Protein AF-A0A534NAH8-F1 (afdb_monomer_lite)

Secondary structure (DSSP, 8-state):
------TT--HHHHHHHHHHHHHHHHHH-TTS-----TTS--TTGGGTTSSPPEEPTTT--EE--EEETTTTEEES--

Foldseek 3Di:
DDQDPPPPDDPQQVVLAVVQLVVVCCVQCVPVPFDADPVGDGQSCQQVPPPPFDQDPVPRHTYTFGQDPVVNDGHPPD

Radius of gyration: 12.81 Å; chains: 1; bounding box: 29×28×32 Å

Structure (mmCIF, N/CA/C/O backbone):
data_AF-A0A534NAH8-F1
#
_entry.id   AF-A0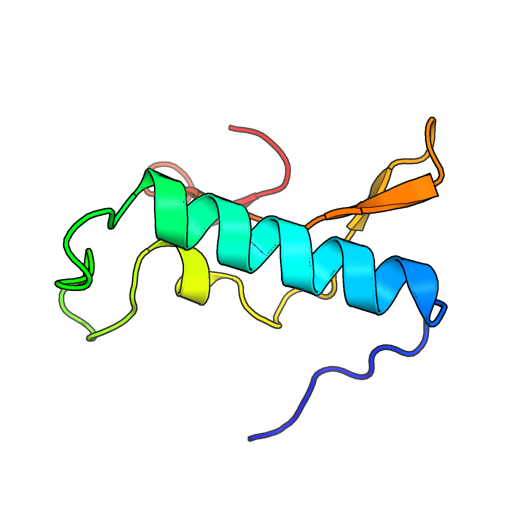A534NAH8-F1
#
loop_
_atom_site.group_PDB
_atom_site.id
_atom_site.type_symbol
_atom_site.label_atom_id
_atom_site.label_alt_id
_atom_site.label_comp_id
_atom_site.label_asym_id
_atom_site.label_entity_id
_atom_site.label_seq_id
_atom_site.pdbx_PDB_ins_code
_atom_site.Cartn_x
_atom_site.Cartn_y
_atom_site.Cartn_z
_atom_site.occupancy
_atom_site.B_iso_or_equiv
_atom_site.auth_seq_id
_atom_site.auth_comp_id
_atom_site.auth_asym_id
_atom_site.auth_atom_id
_atom_site.pdbx_PDB_model_num
ATOM 1 N N . MET A 1 1 ? 14.508 11.821 12.077 1.00 36.12 1 MET A N 1
ATOM 2 C CA . MET A 1 1 ? 13.755 10.872 11.236 1.00 36.12 1 MET A CA 1
ATOM 3 C C . MET A 1 1 ? 14.758 9.969 10.531 1.00 36.12 1 MET A C 1
ATOM 5 O O . MET A 1 1 ? 15.625 10.493 9.848 1.00 36.12 1 MET A O 1
ATOM 9 N N . SER A 1 2 ? 14.719 8.655 10.756 1.00 36.62 2 SER A N 1
ATOM 10 C CA . SER A 1 2 ? 15.569 7.694 10.039 1.00 36.62 2 SER A CA 1
ATOM 11 C C . SER A 1 2 ? 14.713 7.068 8.949 1.00 36.62 2 SER A C 1
ATOM 13 O O . SER A 1 2 ? 13.853 6.251 9.263 1.00 36.62 2 SER A O 1
ATOM 15 N N . ALA A 1 3 ? 14.901 7.482 7.696 1.00 44.59 3 ALA A N 1
ATOM 16 C CA . ALA A 1 3 ? 14.289 6.795 6.566 1.00 44.59 3 ALA A CA 1
ATOM 17 C C . ALA A 1 3 ? 14.811 5.351 6.565 1.00 44.59 3 ALA A C 1
ATOM 19 O O . ALA A 1 3 ? 16.027 5.134 6.583 1.00 44.59 3 ALA A O 1
ATOM 20 N N . ALA A 1 4 ? 13.915 4.363 6.602 1.00 50.44 4 ALA A N 1
ATOM 21 C CA . ALA A 1 4 ? 14.308 2.997 6.293 1.00 50.44 4 ALA A CA 1
ATOM 22 C C . ALA A 1 4 ? 14.964 3.020 4.900 1.00 50.44 4 ALA A C 1
ATOM 24 O O . ALA A 1 4 ? 14.457 3.701 4.004 1.00 50.44 4 ALA A O 1
ATOM 25 N N . PRO A 1 5 ? 16.116 2.366 4.695 1.00 50.31 5 PRO A N 1
ATOM 26 C CA . PRO A 1 5 ? 16.800 2.464 3.420 1.00 50.31 5 PRO A CA 1
ATOM 27 C C . PRO A 1 5 ? 15.900 1.870 2.328 1.00 50.31 5 PRO A C 1
ATOM 29 O O . PRO A 1 5 ? 15.651 0.664 2.322 1.00 50.31 5 PRO A O 1
ATOM 32 N N . PHE A 1 6 ? 15.467 2.709 1.379 1.00 57.59 6 PHE A N 1
ATOM 33 C CA . PHE A 1 6 ? 14.840 2.364 0.089 1.00 57.59 6 PHE A CA 1
ATOM 34 C C . PHE A 1 6 ? 15.792 1.552 -0.824 1.00 57.59 6 PHE A C 1
ATOM 36 O O . PHE A 1 6 ? 15.860 1.725 -2.033 1.00 57.59 6 PHE A O 1
ATOM 43 N N . SER A 1 7 ? 16.604 0.664 -0.253 1.00 59.12 7 SER A N 1
ATOM 44 C CA . SER A 1 7 ? 17.708 -0.029 -0.921 1.00 59.12 7 SER A CA 1
ATOM 45 C C . SER A 1 7 ? 17.248 -1.102 -1.920 1.00 59.12 7 SER A C 1
ATOM 47 O O . SER A 1 7 ? 18.095 -1.752 -2.530 1.00 59.12 7 SER A O 1
ATOM 49 N N . ARG A 1 8 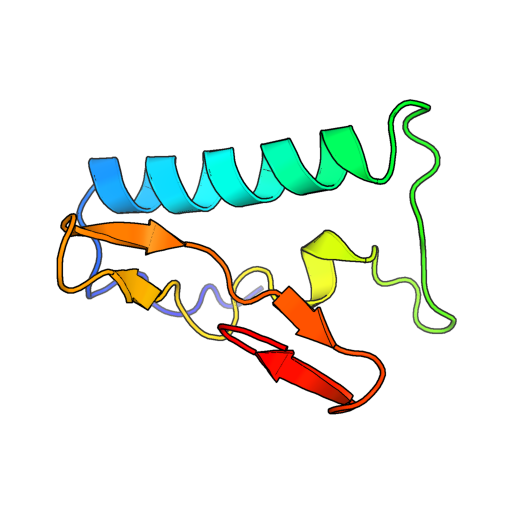? 15.940 -1.345 -2.066 1.00 69.62 8 ARG A N 1
ATOM 50 C CA . ARG A 1 8 ? 15.388 -2.403 -2.934 1.00 69.62 8 ARG A CA 1
ATOM 51 C C . ARG A 1 8 ? 14.382 -1.908 -3.972 1.00 69.62 8 ARG A C 1
ATOM 53 O O . ARG A 1 8 ? 13.832 -2.734 -4.691 1.00 69.62 8 ARG A O 1
ATOM 60 N N . THR A 1 9 ? 14.157 -0.603 -4.056 1.00 82.56 9 THR A N 1
ATOM 61 C CA . THR A 1 9 ? 13.223 0.011 -5.000 1.00 82.56 9 THR A CA 1
ATOM 62 C C . THR A 1 9 ? 13.980 0.889 -5.988 1.00 82.56 9 THR A C 1
ATOM 64 O O . THR A 1 9 ? 14.948 1.566 -5.639 1.00 82.56 9 THR A O 1
ATOM 67 N N . ASN A 1 10 ? 13.571 0.856 -7.254 1.00 91.19 10 ASN A N 1
ATOM 68 C CA . ASN A 1 10 ? 14.041 1.817 -8.247 1.00 91.19 10 ASN A CA 1
ATOM 69 C C . ASN A 1 10 ? 13.246 3.138 -8.145 1.00 91.19 10 ASN A C 1
ATOM 71 O O . ASN A 1 10 ? 12.314 3.266 -7.353 1.00 91.19 10 ASN A O 1
ATOM 75 N N . VAL A 1 11 ? 13.615 4.141 -8.948 1.00 91.75 11 VAL A N 1
ATOM 76 C CA . VAL A 1 11 ? 12.961 5.463 -8.916 1.00 91.75 11 VAL A CA 1
ATOM 77 C C . VAL A 1 11 ? 11.462 5.378 -9.225 1.00 91.75 11 VAL A C 1
ATOM 79 O O . VAL A 1 11 ? 10.681 6.055 -8.562 1.00 91.75 11 VAL A O 1
ATOM 82 N N . ALA A 1 12 ? 11.055 4.536 -10.181 1.00 93.38 12 ALA A N 1
ATOM 83 C CA . ALA A 1 12 ? 9.641 4.345 -10.502 1.00 93.38 12 ALA A CA 1
ATOM 84 C C . ALA A 1 12 ? 8.890 3.738 -9.311 1.00 93.38 12 ALA A C 1
ATOM 86 O O . ALA A 1 12 ? 7.865 4.264 -8.906 1.00 93.38 12 ALA A O 1
ATOM 87 N N . GLN A 1 13 ? 9.470 2.732 -8.661 1.00 93.56 13 GLN A N 1
ATOM 88 C CA . GLN A 1 13 ? 8.901 2.097 -7.470 1.00 93.56 13 GLN A CA 1
ATOM 89 C C . GLN A 1 13 ? 8.805 3.043 -6.265 1.00 93.56 13 GLN A C 1
ATOM 91 O O . GLN A 1 13 ? 7.859 2.970 -5.489 1.00 93.56 13 GLN A O 1
ATOM 96 N N . ASN A 1 14 ? 9.742 3.979 -6.107 1.00 90.69 14 ASN A N 1
ATOM 97 C CA . ASN A 1 14 ? 9.599 5.020 -5.085 1.00 90.69 14 ASN A CA 1
ATOM 98 C C . ASN A 1 14 ? 8.417 5.946 -5.390 1.00 90.69 14 ASN A C 1
ATOM 100 O O . ASN A 1 14 ? 7.677 6.313 -4.481 1.00 90.69 14 ASN A O 1
ATOM 104 N N . PHE A 1 15 ? 8.233 6.306 -6.663 1.00 93.69 15 PHE A N 1
ATOM 105 C CA . PHE A 1 15 ? 7.105 7.128 -7.087 1.00 93.69 15 PHE A CA 1
ATOM 106 C C . PHE A 1 15 ? 5.770 6.387 -6.948 1.00 93.69 15 PHE A C 1
ATOM 108 O O . PHE A 1 15 ? 4.792 6.981 -6.517 1.00 93.69 15 PHE A O 1
ATOM 115 N N . GLU A 1 16 ? 5.736 5.092 -7.259 1.00 94.94 16 GLU A N 1
ATOM 116 C CA . GLU A 1 16 ? 4.568 4.221 -7.085 1.00 94.94 16 GLU A CA 1
ATOM 117 C C . GLU A 1 16 ? 4.151 4.111 -5.616 1.00 94.94 16 GLU A C 1
ATOM 119 O O . GLU A 1 16 ? 2.972 4.265 -5.304 1.00 94.94 16 GLU A O 1
ATOM 124 N N . HIS A 1 17 ? 5.111 3.919 -4.704 1.00 92.19 17 HIS A N 1
ATOM 125 C CA . HIS A 1 17 ? 4.817 3.935 -3.272 1.00 92.19 17 HIS A CA 1
ATOM 126 C C . HIS A 1 17 ? 4.234 5.293 -2.873 1.00 92.19 17 HIS A C 1
ATOM 128 O O . HIS A 1 17 ? 3.128 5.332 -2.337 1.00 92.19 17 HIS A O 1
ATOM 134 N N . PHE A 1 18 ? 4.916 6.389 -3.211 1.00 92.56 18 PHE A N 1
ATOM 135 C CA . PHE A 1 18 ? 4.451 7.740 -2.898 1.00 92.56 18 PHE A CA 1
ATOM 136 C C . PHE A 1 18 ? 3.029 7.989 -3.416 1.00 92.56 18 PHE A C 1
ATOM 138 O O . PHE A 1 18 ? 2.135 8.269 -2.631 1.00 92.56 18 PHE A O 1
ATOM 145 N N . ILE A 1 19 ? 2.769 7.781 -4.710 1.00 94.44 19 ILE A N 1
ATOM 146 C CA . ILE A 1 19 ? 1.440 8.040 -5.273 1.00 94.44 19 ILE A CA 1
ATOM 147 C C . ILE A 1 19 ? 0.369 7.116 -4.685 1.00 94.44 19 ILE A C 1
ATOM 149 O O . ILE A 1 19 ? -0.774 7.540 -4.544 1.00 94.44 19 ILE A O 1
ATOM 153 N N . SER A 1 20 ? 0.708 5.872 -4.319 1.00 92.44 20 SER A N 1
ATOM 154 C CA . SER A 1 20 ? -0.245 4.964 -3.667 1.00 92.44 20 SER A CA 1
ATOM 155 C C . SER A 1 20 ? -0.666 5.456 -2.280 1.00 92.44 20 SER A C 1
ATOM 157 O O . SER A 1 20 ? -1.846 5.361 -1.954 1.00 92.44 20 SER A O 1
ATOM 159 N N . HIS A 1 21 ? 0.275 6.015 -1.514 1.00 92.62 21 HIS A N 1
ATOM 160 C CA . HIS A 1 21 ? 0.041 6.613 -0.201 1.00 92.62 21 HIS A CA 1
ATOM 161 C C . HIS A 1 21 ? -0.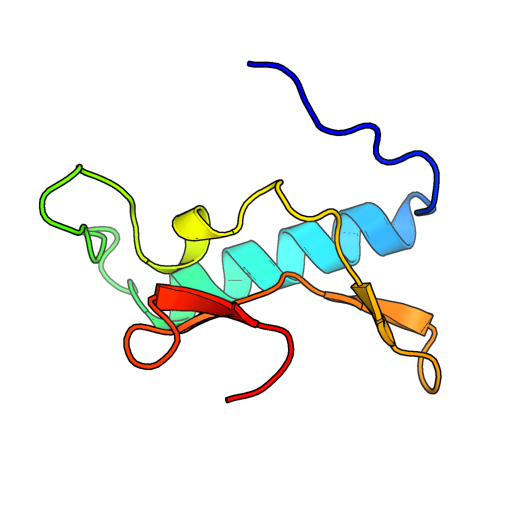834 7.866 -0.322 1.00 92.62 21 HIS A C 1
ATOM 163 O O . HIS A 1 21 ? -1.934 7.889 0.217 1.00 92.62 21 HIS A O 1
ATOM 169 N N . GLU A 1 22 ? -0.440 8.822 -1.161 1.00 92.06 22 GLU A N 1
ATOM 170 C CA . GLU A 1 22 ? -1.192 10.071 -1.361 1.00 92.06 22 GLU A CA 1
ATOM 171 C C . GLU A 1 22 ? -2.605 9.817 -1.916 1.00 92.06 22 GLU A C 1
ATOM 173 O O . GLU A 1 22 ? -3.568 10.504 -1.585 1.00 92.06 22 GLU A O 1
ATOM 178 N N . THR A 1 23 ? -2.766 8.797 -2.769 1.00 91.75 23 THR A N 1
ATOM 179 C CA . THR A 1 23 ? -4.092 8.419 -3.283 1.00 91.75 23 THR A CA 1
ATOM 180 C C . THR A 1 23 ? -4.990 7.880 -2.173 1.00 91.75 23 THR A C 1
ATOM 182 O O . THR A 1 23 ? -6.201 8.074 -2.233 1.00 91.75 23 THR A O 1
ATOM 185 N N . ARG A 1 24 ? -4.436 7.173 -1.183 1.00 89.81 24 ARG A N 1
ATOM 186 C CA . ARG A 1 24 ? -5.213 6.660 -0.051 1.00 89.81 24 ARG A CA 1
ATOM 187 C C . ARG A 1 24 ? -5.645 7.778 0.879 1.00 89.81 24 ARG A C 1
ATOM 189 O O . ARG A 1 24 ? -6.842 7.856 1.136 1.00 89.81 24 ARG A O 1
ATOM 196 N N . GLU A 1 25 ? -4.728 8.676 1.221 1.00 90.00 25 GLU A N 1
ATOM 197 C CA . GLU A 1 25 ? -5.042 9.878 1.997 1.00 90.00 25 GLU A CA 1
ATOM 198 C C . GLU A 1 25 ? -6.159 10.687 1.330 1.00 90.00 25 GLU A C 1
ATOM 200 O O . GLU A 1 25 ? -7.159 11.017 1.954 1.00 90.00 25 GLU A O 1
ATOM 205 N N . ALA A 1 26 ? -6.076 10.911 0.014 1.00 89.56 26 ALA A N 1
ATOM 206 C CA . ALA A 1 26 ? -7.119 11.631 -0.717 1.00 89.56 26 ALA A CA 1
ATOM 207 C C . ALA A 1 26 ? -8.485 10.913 -0.740 1.00 89.56 26 ALA A C 1
ATOM 209 O O . ALA A 1 26 ? -9.508 11.546 -1.000 1.00 89.56 26 ALA A O 1
ATOM 210 N N . VAL A 1 27 ? -8.516 9.591 -0.534 1.00 89.00 27 VAL A N 1
ATOM 211 C CA . VAL A 1 27 ? -9.749 8.785 -0.487 1.00 89.0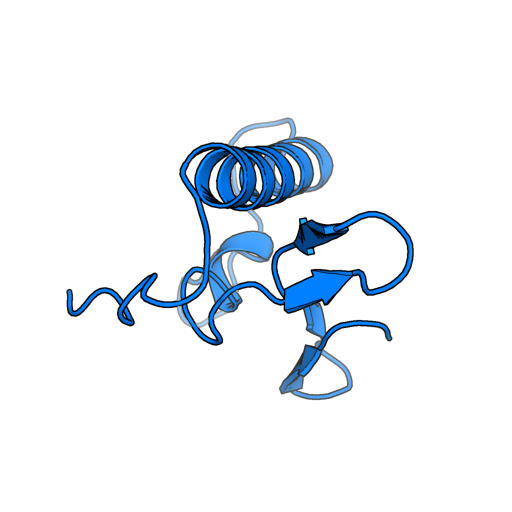0 27 VAL A CA 1
ATOM 212 C C . VAL A 1 27 ? -10.349 8.742 0.919 1.00 89.00 27 VAL A C 1
ATOM 214 O O . VAL A 1 27 ? -11.561 8.567 1.042 1.00 89.00 27 VAL A O 1
ATOM 217 N N . THR A 1 28 ? -9.527 8.831 1.963 1.00 84.75 28 THR A N 1
ATOM 218 C CA . THR A 1 28 ? -9.956 8.780 3.369 1.00 84.75 28 THR A CA 1
ATOM 219 C C . THR A 1 28 ? -10.178 10.166 3.975 1.00 84.75 28 THR A C 1
ATOM 221 O O . THR A 1 28 ? -10.902 10.274 4.967 1.00 84.75 28 THR A O 1
ATOM 224 N N . ASP A 1 29 ? -9.585 11.201 3.379 1.00 85.56 29 ASP A N 1
ATOM 225 C CA . ASP A 1 29 ? -9.599 12.580 3.849 1.00 85.56 29 ASP A CA 1
ATOM 226 C C . ASP A 1 29 ? -9.783 13.601 2.708 1.00 85.56 29 ASP A C 1
ATOM 228 O O . ASP A 1 29 ? -8.923 14.432 2.405 1.00 85.56 29 ASP A O 1
ATOM 232 N N . GLU A 1 30 ? -10.947 13.574 2.065 1.00 81.44 30 GLU A N 1
ATOM 233 C CA . GLU A 1 30 ? -11.294 14.508 0.990 1.00 81.44 30 GLU A CA 1
ATOM 234 C C . GLU A 1 30 ? -11.353 15.982 1.439 1.00 81.44 30 GLU A C 1
ATOM 236 O O . GLU A 1 30 ? -11.191 16.891 0.620 1.00 81.44 30 GLU A O 1
ATOM 241 N N . ASP A 1 31 ? -11.572 16.217 2.735 1.00 87.69 31 ASP A N 1
ATOM 242 C CA . ASP A 1 31 ? -11.734 17.541 3.342 1.00 87.69 31 ASP A CA 1
ATOM 243 C C . ASP A 1 31 ? -10.431 18.088 3.957 1.00 87.69 31 ASP A C 1
ATOM 245 O O . ASP A 1 31 ? -10.433 19.196 4.507 1.00 87.69 31 ASP A O 1
ATOM 249 N N . LEU A 1 32 ? -9.321 17.342 3.865 1.00 80.44 32 LEU A N 1
ATOM 250 C CA . LEU A 1 32 ? -8.015 17.691 4.440 1.00 80.44 32 LEU A CA 1
ATOM 251 C C . LEU A 1 32 ? -8.065 17.935 5.963 1.00 80.44 32 LEU A C 1
ATOM 253 O O . LEU A 1 32 ? -7.393 18.831 6.489 1.00 80.44 32 LEU A O 1
ATOM 257 N N . ASN A 1 33 ? -8.915 17.195 6.677 1.00 82.75 33 ASN A N 1
ATOM 258 C CA . ASN A 1 33 ? -9.090 17.265 8.129 1.00 82.75 33 ASN A CA 1
ATOM 259 C C . ASN A 1 33 ? -8.568 16.033 8.894 1.00 82.75 33 ASN A C 1
ATOM 261 O O . ASN A 1 33 ? -8.539 16.074 10.126 1.00 82.75 33 ASN A O 1
ATOM 265 N N . ALA A 1 34 ? -8.101 15.028 8.157 1.00 80.56 34 ALA A N 1
ATOM 266 C CA . ALA A 1 34 ? -7.398 13.804 8.511 1.00 80.56 34 ALA A CA 1
ATOM 267 C C . ALA A 1 34 ? -8.028 12.923 9.601 1.00 80.56 34 ALA A C 1
ATOM 269 O O . ALA A 1 34 ? -8.555 13.353 10.630 1.00 80.56 34 ALA A O 1
ATOM 270 N N . TRP A 1 35 ? -7.920 11.608 9.408 1.00 85.19 35 TRP A N 1
ATOM 271 C CA . TRP A 1 35 ? -8.462 10.617 10.338 1.00 85.19 35 TRP A CA 1
ATOM 272 C C . TRP A 1 35 ? -7.402 10.173 11.340 1.00 85.19 35 TRP A C 1
ATOM 274 O O . TRP A 1 35 ? -6.797 9.106 11.235 1.00 85.19 35 TRP A O 1
ATOM 284 N N . TYR A 1 36 ? -7.193 11.006 12.356 1.00 86.69 36 TYR A N 1
ATOM 285 C CA . TYR A 1 36 ? -6.195 10.746 13.385 1.00 86.69 36 TYR A CA 1
ATOM 286 C C . TYR A 1 36 ? -6.640 9.714 14.422 1.00 86.69 36 TYR A C 1
ATOM 288 O O . TYR A 1 36 ? -7.774 9.705 14.912 1.00 86.69 36 TYR A O 1
ATOM 296 N N . ASP A 1 37 ? -5.693 8.889 14.862 1.00 85.94 37 ASP A N 1
ATOM 297 C CA . ASP A 1 37 ? -5.860 8.107 16.077 1.00 85.94 37 ASP A CA 1
ATOM 298 C C . ASP A 1 37 ? -5.531 8.900 17.351 1.00 85.94 37 ASP A C 1
ATOM 300 O O . ASP A 1 37 ? -5.071 10.040 17.338 1.00 85.94 37 ASP A O 1
ATOM 304 N N . ARG A 1 38 ? -5.737 8.263 18.509 1.00 87.38 38 ARG A N 1
ATOM 305 C CA . ARG A 1 38 ? -5.472 8.874 19.824 1.00 87.38 38 ARG A CA 1
ATOM 306 C C . ARG A 1 38 ? -4.005 9.248 20.062 1.00 87.38 38 ARG A C 1
ATOM 308 O O . ARG A 1 38 ? -3.712 9.916 21.049 1.00 87.38 38 ARG A O 1
ATOM 315 N N . ARG A 1 39 ? -3.086 8.758 19.232 1.00 85.81 39 ARG A N 1
ATOM 316 C CA . ARG A 1 39 ? -1.649 9.044 19.287 1.00 85.81 39 AR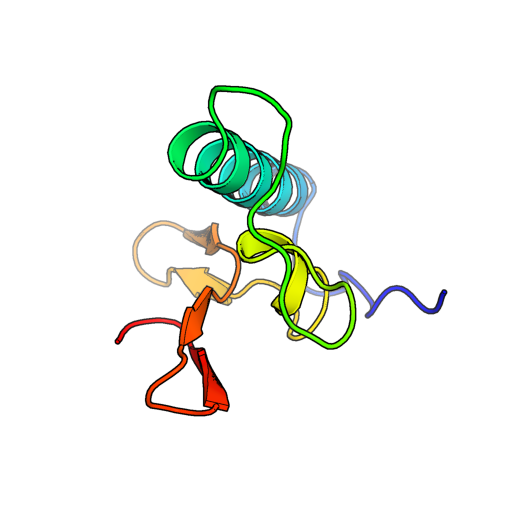G A CA 1
ATOM 317 C C . ARG A 1 39 ? -1.255 10.118 18.267 1.00 85.81 39 ARG A C 1
ATOM 319 O O . ARG A 1 39 ? -0.088 10.496 18.250 1.00 85.81 39 ARG A O 1
ATOM 326 N N . GLY A 1 40 ? -2.211 10.623 17.484 1.00 86.19 40 GLY A N 1
ATOM 327 C CA . GLY A 1 40 ? -2.010 11.666 16.485 1.00 86.19 40 GLY A CA 1
ATOM 328 C C . GLY A 1 40 ? -1.484 11.152 15.148 1.00 86.19 40 GLY A C 1
ATOM 329 O O . GLY A 1 40 ? -0.985 11.960 14.375 1.00 86.19 40 GLY A O 1
ATOM 330 N N . TYR A 1 41 ? -1.561 9.845 14.874 1.00 85.19 41 TYR A N 1
ATOM 331 C CA . TYR A 1 41 ? -1.218 9.314 13.553 1.00 85.19 41 TYR A CA 1
ATOM 332 C C . TYR A 1 41 ? -2.441 9.340 12.647 1.00 85.19 41 TYR A C 1
ATOM 334 O O . TYR A 1 41 ? -3.476 8.773 13.016 1.00 85.19 41 TYR A O 1
ATOM 342 N N . GLU A 1 42 ? -2.297 9.982 11.492 1.00 88.00 42 GLU A N 1
ATOM 343 C CA . GLU A 1 42 ? -3.236 9.897 10.374 1.00 88.00 42 GLU A CA 1
ATOM 344 C C . GLU A 1 42 ? -3.300 8.435 9.884 1.00 88.00 42 GLU A C 1
ATOM 346 O O . GLU A 1 42 ? -2.407 7.628 10.172 1.00 88.00 42 GLU A O 1
ATOM 351 N N . ALA A 1 43 ? -4.435 8.025 9.322 1.00 85.38 43 ALA A N 1
ATOM 352 C CA . ALA A 1 43 ? -4.733 6.618 9.089 1.00 85.38 43 ALA A CA 1
ATOM 353 C C . ALA A 1 43 ? -3.761 5.978 8.087 1.00 85.38 43 ALA A C 1
ATOM 355 O O . ALA A 1 43 ? -3.261 4.877 8.358 1.00 85.38 43 ALA A O 1
ATOM 356 N N . ASP A 1 44 ? -3.479 6.672 6.988 1.00 88.69 44 ASP A N 1
ATOM 357 C CA . ASP A 1 44 ? -2.656 6.200 5.878 1.00 88.69 44 ASP A CA 1
ATOM 358 C C . ASP A 1 44 ? -1.146 6.479 6.093 1.00 88.69 44 ASP A C 1
ATOM 360 O O . ASP A 1 44 ? -0.291 5.815 5.499 1.00 88.69 44 ASP A O 1
ATOM 364 N N . ASP A 1 45 ? -0.794 7.321 7.065 1.00 90.69 45 ASP A N 1
ATOM 365 C CA . ASP A 1 45 ? 0.563 7.588 7.557 1.00 90.69 45 ASP A CA 1
ATOM 366 C C . ASP A 1 45 ? 1.124 6.489 8.467 1.00 90.69 45 ASP A C 1
ATOM 368 O O . ASP A 1 45 ? 2.338 6.338 8.632 1.00 90.69 45 ASP A O 1
ATOM 372 N N . LYS A 1 46 ? 0.266 5.686 9.101 1.00 91.12 46 LYS A N 1
ATOM 373 C CA . LYS A 1 46 ? 0.689 4.705 10.124 1.00 91.12 46 LYS A CA 1
ATOM 374 C C . LYS A 1 46 ? 1.702 3.678 9.639 1.00 91.12 46 LYS A C 1
ATOM 376 O O . LYS A 1 46 ? 2.421 3.096 10.455 1.00 91.12 46 LYS A O 1
ATOM 381 N N . CYS A 1 47 ? 1.720 3.426 8.338 1.00 91.88 47 CYS A N 1
ATOM 382 C CA . CYS A 1 47 ? 2.624 2.485 7.691 1.00 91.88 47 CYS A CA 1
ATOM 383 C C . CYS A 1 47 ? 3.647 3.173 6.778 1.00 91.88 47 CYS A C 1
ATOM 385 O O . CYS A 1 47 ? 4.559 2.510 6.272 1.00 91.88 47 CYS A O 1
ATOM 387 N N . ALA A 1 48 ? 3.564 4.495 6.629 1.00 88.31 48 ALA A N 1
ATOM 388 C CA . ALA A 1 48 ? 4.615 5.304 6.038 1.00 88.31 48 ALA A CA 1
ATOM 389 C C . ALA A 1 48 ? 5.758 5.471 7.065 1.00 88.31 48 ALA A C 1
ATOM 391 O O . ALA A 1 48 ? 5.557 5.825 8.221 1.00 88.31 48 ALA A O 1
ATOM 392 N N . TRP A 1 49 ? 7.032 5.192 6.797 1.00 80.88 49 TRP A N 1
ATOM 393 C CA . TRP A 1 49 ? 7.701 4.525 5.672 1.00 80.88 49 TRP A CA 1
ATOM 394 C C . TRP A 1 49 ? 8.296 3.187 6.151 1.00 80.88 49 TRP A C 1
ATOM 396 O O . TRP A 1 49 ? 9.420 2.810 5.804 1.00 80.88 49 TRP A O 1
ATOM 406 N N . SER A 1 50 ? 7.586 2.528 7.073 1.00 86.19 50 SER A N 1
ATOM 407 C CA . SER A 1 50 ? 8.014 1.303 7.737 1.00 86.19 50 SER A CA 1
ATOM 408 C C . SER A 1 50 ? 6.810 0.394 8.001 1.00 86.19 50 SER A C 1
ATOM 410 O O . SER A 1 50 ? 5.939 0.756 8.791 1.00 86.19 50 SER A O 1
ATOM 412 N N . PRO A 1 51 ? 6.805 -0.833 7.457 1.00 89.06 51 PRO A N 1
ATOM 413 C CA . PRO A 1 51 ? 7.884 -1.461 6.685 1.00 89.06 51 PRO A CA 1
ATOM 414 C C . PRO A 1 51 ? 8.114 -0.808 5.310 1.00 89.06 51 PRO A C 1
ATOM 416 O O . PRO A 1 51 ? 7.271 -0.073 4.807 1.00 89.06 51 PRO A O 1
ATOM 419 N N . ALA A 1 52 ? 9.273 -1.091 4.703 1.00 88.56 52 ALA A N 1
ATOM 420 C CA . ALA A 1 52 ? 9.551 -0.693 3.323 1.00 88.56 52 ALA A CA 1
ATOM 421 C C . ALA A 1 52 ? 8.451 -1.218 2.374 1.00 88.56 52 ALA A C 1
ATOM 423 O O . ALA A 1 52 ? 7.907 -2.300 2.642 1.00 88.56 52 ALA A O 1
ATOM 424 N N . PRO A 1 53 ? 8.147 -0.505 1.272 1.00 91.06 53 PRO A N 1
ATOM 425 C CA . PRO A 1 53 ? 7.100 -0.907 0.339 1.00 91.06 53 PRO A CA 1
ATOM 426 C C . PRO A 1 53 ? 7.316 -2.333 -0.164 1.00 91.06 53 PRO A C 1
ATOM 428 O O . PRO A 1 53 ? 8.451 -2.792 -0.348 1.00 91.06 53 PRO A O 1
ATOM 431 N N . PHE A 1 54 ? 6.219 -3.053 -0.382 1.00 91.69 54 PHE A N 1
ATOM 432 C CA . PHE A 1 54 ? 6.281 -4.377 -0.984 1.00 91.69 54 PHE A CA 1
ATOM 433 C C . PHE A 1 54 ? 6.138 -4.272 -2.498 1.00 91.69 54 PHE A C 1
ATOM 435 O O . PHE A 1 54 ? 5.361 -3.467 -3.000 1.00 91.69 54 PHE A O 1
ATOM 442 N N . ILE A 1 55 ? 6.878 -5.118 -3.212 1.00 92.44 55 ILE A N 1
ATOM 443 C CA . ILE A 1 55 ? 6.761 -5.245 -4.662 1.00 92.44 55 ILE A CA 1
ATOM 444 C C . ILE A 1 55 ? 5.775 -6.364 -4.967 1.00 92.44 55 ILE A C 1
ATOM 446 O O . ILE A 1 55 ? 5.958 -7.494 -4.499 1.00 92.44 55 ILE A O 1
ATOM 450 N N . ASP A 1 56 ? 4.738 -6.051 -5.734 1.00 91.56 56 ASP A N 1
ATOM 451 C CA . ASP A 1 56 ? 3.845 -7.063 -6.276 1.00 91.56 56 ASP A CA 1
ATOM 452 C C . ASP A 1 56 ? 4.626 -7.953 -7.265 1.00 91.56 56 ASP A C 1
ATOM 454 O O . ASP A 1 56 ? 5.235 -7.445 -8.209 1.00 91.56 56 ASP A O 1
ATOM 458 N N . PRO A 1 57 ? 4.663 -9.281 -7.065 1.00 90.44 57 PRO A N 1
ATOM 459 C CA . PRO A 1 57 ? 5.472 -10.170 -7.895 1.00 90.44 57 PRO A CA 1
ATOM 460 C C . PRO A 1 57 ? 4.920 -10.351 -9.316 1.00 90.44 57 PRO A C 1
ATOM 462 O O . PRO A 1 57 ? 5.652 -10.813 -10.189 1.00 90.44 57 PRO A O 1
ATOM 465 N N . CYS A 1 58 ? 3.649 -10.024 -9.553 1.00 92.25 58 CYS A N 1
ATOM 466 C CA . CYS A 1 58 ? 2.994 -10.163 -10.848 1.00 92.25 58 CYS A CA 1
ATOM 467 C C . CYS A 1 58 ? 3.166 -8.904 -11.705 1.00 92.25 58 CYS A C 1
ATOM 469 O O . CYS A 1 58 ? 3.328 -9.017 -12.918 1.00 92.25 58 CYS A O 1
ATOM 471 N N . THR A 1 59 ? 3.121 -7.717 -11.095 1.00 92.81 59 THR A N 1
ATOM 472 C CA . THR A 1 59 ? 3.148 -6.432 -11.813 1.00 92.81 59 THR A CA 1
ATOM 473 C C . THR A 1 59 ? 4.461 -5.671 -11.655 1.00 92.81 59 THR A C 1
ATOM 475 O O . THR A 1 59 ? 4.782 -4.835 -12.495 1.00 92.81 59 THR A O 1
ATOM 478 N N . GLY A 1 60 ? 5.234 -5.948 -10.603 1.00 92.50 60 GLY A N 1
ATOM 479 C CA . GLY A 1 60 ? 6.444 -5.203 -10.258 1.00 92.50 60 GLY A CA 1
ATOM 480 C C . GLY A 1 60 ? 6.189 -3.854 -9.575 1.00 92.50 60 GLY A C 1
ATOM 481 O O . GLY A 1 60 ? 7.168 -3.174 -9.251 1.00 92.50 60 GLY A O 1
ATOM 482 N N . TYR A 1 61 ? 4.921 -3.496 -9.333 1.00 93.62 61 TYR A N 1
ATOM 483 C CA . TYR A 1 61 ? 4.539 -2.247 -8.674 1.00 93.62 61 TYR A CA 1
ATOM 484 C C . TYR A 1 61 ? 4.873 -2.265 -7.184 1.00 93.62 61 TYR A C 1
ATOM 486 O O . TYR A 1 61 ? 4.672 -3.275 -6.501 1.00 93.62 61 TYR A O 1
ATOM 494 N N . ALA A 1 62 ? 5.344 -1.132 -6.675 1.00 93.25 62 ALA A N 1
ATOM 495 C CA . ALA A 1 62 ? 5.554 -0.913 -5.253 1.00 93.25 62 ALA A CA 1
ATOM 496 C C . ALA A 1 62 ? 4.307 -0.332 -4.576 1.00 93.25 62 ALA A C 1
ATOM 498 O O . ALA A 1 62 ? 3.781 0.693 -5.000 1.00 93.25 62 ALA A O 1
ATOM 499 N N . TYR A 1 63 ? 3.884 -0.956 -3.478 1.00 92.69 63 TYR A N 1
ATOM 500 C CA . TYR A 1 63 ? 2.740 -0.519 -2.680 1.00 92.69 63 TYR A CA 1
ATOM 501 C C . TYR A 1 63 ? 3.113 -0.335 -1.210 1.00 92.69 63 TYR A C 1
ATOM 503 O O . TYR A 1 63 ? 3.972 -1.048 -0.668 1.00 92.69 63 TYR A O 1
ATOM 511 N N . GLN A 1 64 ? 2.422 0.597 -0.553 1.00 93.50 64 GLN A N 1
ATOM 512 C CA . GLN A 1 64 ? 2.465 0.730 0.896 1.00 93.50 64 GLN A CA 1
ATOM 513 C C . GLN A 1 64 ? 1.695 -0.406 1.577 1.00 93.50 64 GLN A C 1
ATOM 515 O O . GLN A 1 64 ? 0.691 -0.900 1.067 1.00 93.50 64 GLN A O 1
ATOM 520 N N . TYR A 1 65 ? 2.161 -0.814 2.756 1.00 93.69 65 TYR A N 1
ATOM 521 C CA . TYR A 1 65 ? 1.328 -1.594 3.669 1.00 93.69 65 TYR A CA 1
ATOM 522 C C . TYR A 1 65 ? 0.234 -0.710 4.265 1.00 93.69 65 TYR A C 1
ATOM 524 O O . TYR A 1 65 ? 0.416 0.485 4.448 1.00 93.69 65 TYR A O 1
ATOM 532 N N . GLU A 1 66 ? -0.875 -1.315 4.653 1.00 91.50 66 GLU A N 1
ATOM 533 C CA . GLU A 1 66 ? -2.033 -0.589 5.162 1.00 91.50 66 GLU A CA 1
ATOM 534 C C . GLU A 1 66 ? -2.259 -0.903 6.632 1.00 91.50 66 GLU A C 1
ATOM 536 O O . GLU A 1 66 ? -2.063 -2.044 7.072 1.00 91.50 66 GLU A O 1
ATOM 541 N N . TRP A 1 67 ? -2.676 0.097 7.408 1.00 90.81 67 TRP A N 1
ATOM 542 C CA . TRP A 1 67 ? -2.968 -0.114 8.818 1.00 90.81 67 TRP A CA 1
ATOM 543 C C . TRP A 1 67 ? -4.269 -0.902 8.992 1.00 90.81 67 TRP A C 1
ATOM 545 O O . TRP A 1 67 ? -5.345 -0.476 8.577 1.00 90.81 67 TRP A O 1
ATOM 555 N N . SER A 1 68 ? -4.193 -2.044 9.679 1.00 91.06 68 SER A N 1
ATOM 556 C CA . SER A 1 68 ? -5.369 -2.805 10.098 1.00 91.06 68 SER A CA 1
ATOM 557 C C . SER A 1 68 ? -5.617 -2.635 11.591 1.00 91.06 68 SER A C 1
ATOM 559 O O . SER A 1 68 ? -4.808 -3.049 12.425 1.00 91.06 68 SER A O 1
ATOM 561 N N . ASN A 1 69 ? -6.794 -2.112 11.945 1.00 89.00 69 ASN A N 1
ATOM 562 C CA . ASN A 1 69 ? -7.254 -2.090 13.336 1.00 89.00 69 ASN A CA 1
ATOM 563 C C . ASN A 1 69 ? -7.452 -3.507 13.905 1.00 89.00 69 ASN A C 1
ATOM 565 O O . ASN A 1 69 ? -7.246 -3.712 15.098 1.00 89.00 69 ASN A O 1
ATOM 569 N N . ALA A 1 70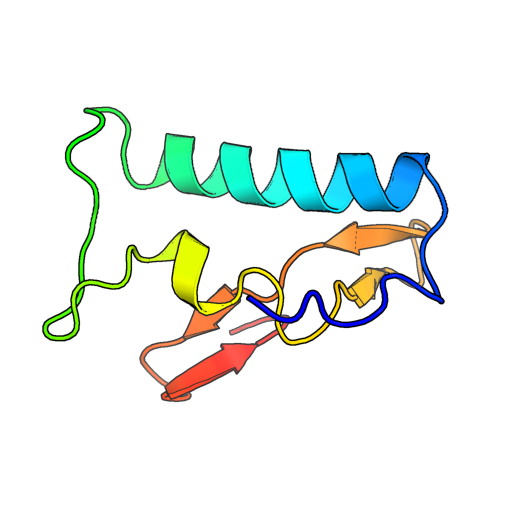 ? -7.810 -4.489 13.069 1.00 92.62 70 ALA A N 1
ATOM 570 C CA . ALA A 1 70 ? -8.009 -5.873 13.504 1.00 92.62 70 ALA A CA 1
ATOM 571 C C . ALA A 1 70 ? -6.681 -6.567 13.849 1.00 92.62 70 ALA A C 1
ATOM 573 O O . ALA A 1 70 ? -6.601 -7.307 14.826 1.00 92.62 70 ALA A O 1
ATOM 574 N N . ASN A 1 71 ? -5.628 -6.291 13.078 1.00 93.12 71 ASN A N 1
ATOM 575 C CA . ASN A 1 71 ? -4.306 -6.897 13.259 1.00 93.12 71 ASN A CA 1
ATOM 576 C C . ASN A 1 71 ? -3.389 -6.028 14.130 1.00 93.12 71 ASN A C 1
ATOM 578 O O . ASN A 1 71 ? -2.295 -6.462 14.480 1.00 93.12 71 ASN A O 1
ATOM 582 N N . SER A 1 72 ? -3.827 -4.810 14.473 1.00 91.38 72 SER A N 1
ATOM 583 C CA . SER A 1 72 ? -3.036 -3.806 15.194 1.00 91.38 72 SER A CA 1
ATOM 584 C C . SER A 1 72 ? -1.662 -3.569 14.551 1.00 91.38 72 SER A C 1
ATOM 586 O O . SER A 1 72 ? -0.646 -3.497 15.244 1.00 91.38 72 SER A O 1
ATOM 588 N N . GLY A 1 73 ? -1.622 -3.491 13.217 1.00 92.38 73 GLY A N 1
ATOM 589 C CA . GLY A 1 73 ? -0.370 -3.396 12.473 1.00 92.38 73 GLY A CA 1
ATOM 590 C C . GLY A 1 73 ? -0.532 -3.241 10.963 1.00 92.38 73 GLY A C 1
ATOM 591 O O . GLY A 1 73 ? -1.640 -3.296 10.428 1.00 92.38 73 GLY A O 1
ATOM 592 N N . CYS A 1 74 ? 0.609 -3.063 10.296 1.00 93.75 74 CYS A N 1
ATOM 593 C CA . CYS A 1 74 ? 0.727 -2.879 8.851 1.00 93.75 74 CYS A CA 1
ATOM 594 C C . CYS A 1 74 ? 0.650 -4.214 8.102 1.00 93.75 74 CYS A C 1
ATOM 596 O O . CYS A 1 74 ? 1.477 -5.104 8.318 1.00 93.75 74 CYS A O 1
ATOM 598 N N . VAL A 1 75 ? -0.321 -4.351 7.200 1.00 94.19 75 VAL A N 1
ATOM 599 C CA . VAL A 1 75 ? -0.597 -5.584 6.445 1.00 94.19 75 VAL A CA 1
ATOM 600 C C . VAL A 1 75 ? -0.658 -5.320 4.938 1.00 94.19 75 VAL A C 1
ATOM 602 O O . VAL A 1 75 ? -0.943 -4.209 4.507 1.00 94.19 75 VAL A O 1
ATOM 605 N N . LYS A 1 76 ? -0.378 -6.344 4.118 1.00 91.31 76 LYS A N 1
ATOM 606 C CA . LYS A 1 76 ? -0.513 -6.249 2.646 1.00 91.31 76 LYS A CA 1
ATOM 607 C C . LYS A 1 76 ? -1.970 -6.354 2.194 1.00 91.31 76 LYS A C 1
ATOM 609 O O . LYS A 1 76 ? -2.382 -5.718 1.235 1.00 91.31 76 LYS A O 1
ATOM 614 N N . THR A 1 77 ? -2.728 -7.203 2.879 1.00 79.88 77 THR A N 1
ATOM 615 C CA . THR A 1 77 ? -4.151 -7.478 2.664 1.00 79.88 77 THR A CA 1
ATOM 616 C C . THR A 1 77 ? -4.791 -7.742 4.026 1.00 79.88 77 THR A C 1
ATOM 618 O O . THR A 1 77 ? -4.067 -8.094 4.959 1.00 79.88 77 THR A O 1
ATOM 621 N N . ARG A 1 78 ? -6.114 -7.551 4.123 1.00 63.47 78 ARG A N 1
ATOM 622 C CA . ARG A 1 78 ? -6.900 -7.700 5.363 1.00 63.47 78 ARG A CA 1
ATOM 623 C C . ARG A 1 78 ? -6.592 -8.980 6.137 1.00 63.47 78 ARG A C 1
ATOM 625 O O . ARG A 1 78 ? -6.455 -10.036 5.481 1.00 63.47 78 ARG A O 1
#

Sequence (78 aa):
MSAAPFSRTNVAQNFEHFISHETREAVTDEDLNAWYDRRGYEADDKCAWSPAPFIDPCTGYAYQYEWSNANSGCVKTR

pLDDT: mean 85.29, std 13.1, range [36.12, 94.94]